Protein AF-A0A7L2R3V8-F1 (afdb_monomer)

Solvent-accessible surface area (backbone atoms only — not comparable to full-atom values): 4218 Å² total; per-residue (Å²): 104,75,69,56,54,53,37,44,74,71,55,38,32,66,43,100,82,72,42,83,30,79,54,54,59,66,61,53,50,54,51,53,50,51,53,49,53,52,49,52,52,54,54,53,49,52,51,49,52,51,53,53,50,54,50,51,52,52,51,55,52,50,53,53,51,53,53,55,54,56,62,75,77,108

pLDDT: mean 93.03, std 7.72, range [54.16, 98.75]

Radius of gyration: 28.62 Å; Cα contacts (8 Å, |Δi|>4): 24; chains: 1; bounding box: 58×13×77 Å

Secondary structure (DSSP, 8-state):
-HHHHHHHHTT-EE-TTS-EESS-HHHHHHHHHHHHHHHHHHHHHHHHHHHHHHHHHHHHHHHHHHHHHHHH--

InterPro domains:
  IPR028172 Intraflagellar transport protein 20 [PF14931] (11-72)
  IPR028172 Intraflagellar transport protein 20 [PTHR31978] (2-73)

Sequence (74 aa):
GMAQAALGSAGLHFDELNKLRVLEPEVAAQTAQLREECRAFVDKTAEFQKIVGSLIELVDQLAKAAESEKMKVL

Mean predicted aligned error: 6.57 Å

Organism: NCBI:txid98144

Foldseek 3Di:
DVVQVVCVVVCWDQDPVRDIDNHDPVVVVVVVVVVVVVVVVVVVVVVVVVVVVVVVVVVVVVVVVVVVVVVVVD

Structure (mmCIF, N/CA/C/O backbone):
data_AF-A0A7L2R3V8-F1
#
_entry.id   AF-A0A7L2R3V8-F1
#
loop_
_atom_site.group_PDB
_atom_site.id
_atom_site.type_symbol
_atom_site.label_atom_id
_atom_site.label_alt_id
_atom_site.label_comp_id
_atom_site.label_asym_id
_atom_site.label_entity_id
_atom_site.label_seq_id
_atom_site.pdbx_PDB_ins_code
_atom_site.Cartn_x
_atom_site.Cartn_y
_atom_site.Cartn_z
_atom_site.occupancy
_atom_site.B_iso_or_equiv
_atom_site.auth_seq_id
_atom_site.auth_comp_id
_atom_site.auth_asym_id
_atom_site.au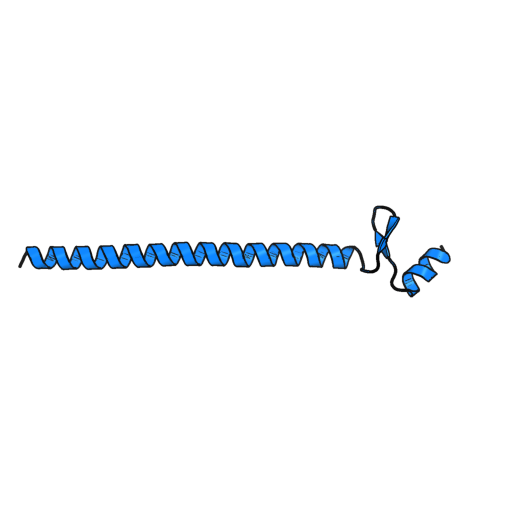th_atom_id
_atom_site.pdbx_PDB_model_num
ATOM 1 N N . GLY A 1 1 ? 24.433 5.134 -32.019 1.00 77.75 1 GLY A N 1
ATOM 2 C CA . GLY A 1 1 ? 24.940 4.579 -33.304 1.00 77.75 1 GLY A CA 1
ATOM 3 C C . GLY A 1 1 ? 23.832 3.852 -34.056 1.00 77.75 1 GLY A C 1
ATOM 4 O O . GLY A 1 1 ? 22.776 3.661 -33.468 1.00 77.75 1 GLY A O 1
ATOM 5 N N . MET A 1 2 ? 24.045 3.42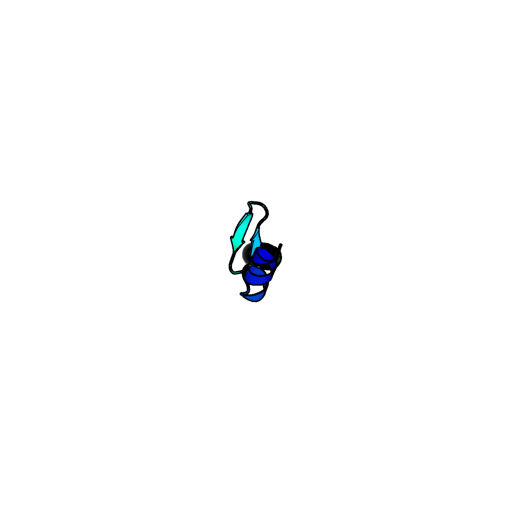1 -35.310 1.00 80.31 2 MET A N 1
ATOM 6 C CA . MET A 1 2 ? 22.996 2.758 -36.125 1.00 80.31 2 MET A CA 1
ATOM 7 C C . MET A 1 2 ? 22.332 1.561 -35.417 1.00 80.31 2 MET A C 1
ATOM 9 O O . MET A 1 2 ? 21.117 1.415 -35.475 1.00 80.31 2 MET A O 1
ATOM 13 N N . ALA A 1 3 ? 23.103 0.769 -34.663 1.00 80.81 3 ALA A N 1
ATOM 14 C CA . ALA A 1 3 ? 22.575 -0.337 -33.858 1.00 80.81 3 ALA A CA 1
ATOM 15 C C . ALA A 1 3 ? 21.594 0.121 -32.761 1.00 80.81 3 ALA A C 1
ATOM 17 O O . ALA A 1 3 ? 20.580 -0.520 -32.520 1.00 80.81 3 ALA A O 1
ATOM 18 N N . GLN A 1 4 ? 21.861 1.259 -32.122 1.00 79.62 4 GLN A N 1
ATOM 19 C CA . GLN A 1 4 ? 21.015 1.799 -31.055 1.00 79.62 4 GLN A CA 1
ATOM 20 C C . GLN A 1 4 ? 19.708 2.380 -31.606 1.00 79.62 4 GLN A C 1
ATOM 22 O O . GLN A 1 4 ? 18.663 2.231 -30.985 1.00 79.62 4 GLN A O 1
ATOM 27 N N . ALA A 1 5 ? 19.753 2.969 -32.806 1.00 83.12 5 ALA A N 1
ATOM 28 C CA . ALA A 1 5 ? 18.555 3.405 -33.520 1.00 83.12 5 ALA A CA 1
ATOM 29 C C . ALA A 1 5 ? 17.686 2.212 -33.958 1.00 83.12 5 ALA A C 1
ATOM 31 O O . AL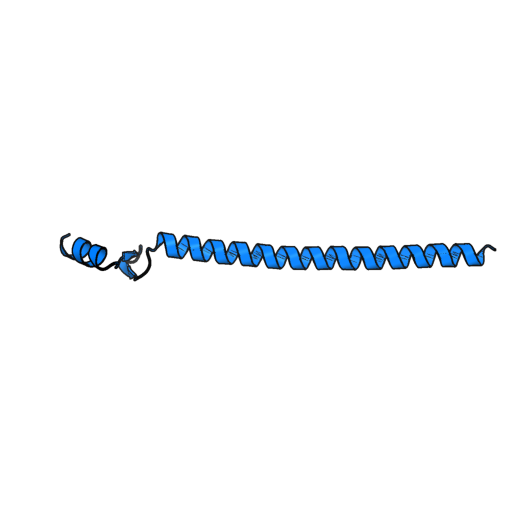A A 1 5 ? 16.469 2.260 -33.808 1.00 83.12 5 ALA A O 1
ATOM 32 N N . ALA A 1 6 ? 18.302 1.120 -34.429 1.00 90.75 6 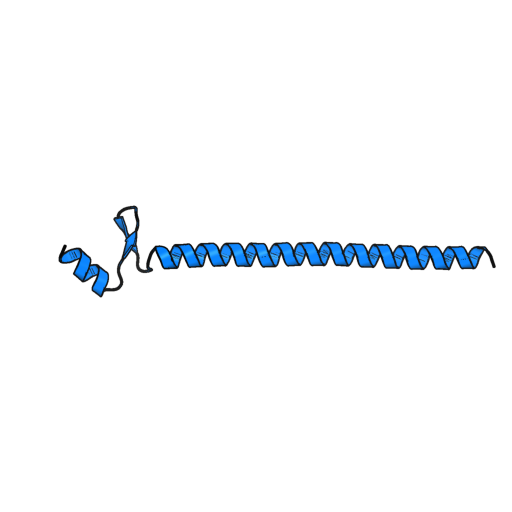ALA A N 1
ATOM 33 C CA . ALA A 1 6 ? 17.584 -0.105 -34.781 1.00 90.75 6 ALA A CA 1
ATOM 34 C C . ALA A 1 6 ? 16.887 -0.737 -33.560 1.00 90.75 6 ALA A C 1
ATOM 36 O O . ALA A 1 6 ? 15.712 -1.088 -33.637 1.00 90.75 6 ALA A O 1
ATOM 37 N N . LEU A 1 7 ? 17.573 -0.814 -32.415 1.00 90.00 7 LEU A N 1
ATOM 38 C CA . LEU A 1 7 ? 16.989 -1.311 -31.164 1.00 90.00 7 LEU A CA 1
ATOM 39 C C . LEU A 1 7 ? 15.852 -0.406 -30.667 1.00 90.00 7 LEU A C 1
ATOM 41 O O . LEU A 1 7 ? 14.773 -0.909 -30.362 1.00 90.00 7 LEU A O 1
ATOM 45 N N . GLY A 1 8 ? 16.039 0.917 -30.694 1.00 87.31 8 GLY A N 1
ATOM 46 C CA . GLY A 1 8 ? 14.981 1.872 -30.355 1.00 87.31 8 GLY A CA 1
ATOM 47 C C . GLY A 1 8 ? 13.747 1.734 -31.253 1.00 87.31 8 GLY A C 1
ATOM 48 O O . GLY A 1 8 ? 12.624 1.736 -30.759 1.00 87.31 8 GLY A O 1
ATOM 49 N N . SER A 1 9 ? 13.935 1.515 -32.561 1.00 89.69 9 SER A N 1
ATOM 50 C CA . SER A 1 9 ? 12.823 1.280 -33.498 1.00 89.69 9 SER A CA 1
ATOM 51 C C . SER A 1 9 ? 12.063 -0.028 -33.245 1.00 89.69 9 SER A C 1
ATOM 53 O O . SER A 1 9 ? 10.898 -0.142 -33.616 1.00 89.69 9 SER A O 1
ATOM 55 N N . ALA A 1 10 ? 12.698 -0.995 -32.577 1.00 92.31 10 ALA A N 1
ATOM 56 C CA . ALA A 1 10 ? 12.083 -2.245 -32.141 1.00 92.31 10 ALA A CA 1
ATOM 57 C C . ALA A 1 10 ? 11.436 -2.147 -30.742 1.00 92.31 10 ALA A C 1
ATOM 59 O O . ALA A 1 10 ? 11.017 -3.168 -30.199 1.00 92.31 10 ALA A O 1
ATOM 60 N N . GLY A 1 11 ? 11.373 -0.948 -30.143 1.00 90.94 11 GLY A N 1
ATOM 61 C CA . GLY A 1 11 ? 10.849 -0.742 -28.788 1.00 90.94 11 GLY A CA 1
ATOM 62 C C . GLY A 1 11 ? 11.779 -1.260 -27.688 1.00 90.94 11 GLY A C 1
ATOM 63 O O . GLY A 1 11 ? 11.326 -1.605 -26.599 1.00 90.94 11 GLY A O 1
ATOM 64 N N . LEU A 1 12 ? 13.077 -1.378 -27.980 1.00 94.25 12 LEU A N 1
ATOM 65 C CA . LEU A 1 12 ? 14.083 -1.810 -27.020 1.00 94.25 12 LEU A CA 1
ATOM 66 C C . LEU A 1 12 ? 14.850 -0.603 -26.492 1.00 94.25 12 LEU A C 1
ATOM 68 O O . LEU A 1 12 ? 15.364 0.226 -27.244 1.00 94.25 12 LEU A O 1
ATOM 72 N N . HIS A 1 13 ? 14.965 -0.551 -25.175 1.00 92.50 13 HIS A N 1
ATOM 73 C CA . HIS A 1 13 ? 15.591 0.529 -24.435 1.00 92.50 13 HIS A CA 1
ATOM 74 C C . HIS A 1 13 ? 16.845 0.014 -23.735 1.00 92.50 13 HIS A C 1
ATOM 76 O O . HIS A 1 13 ? 16.978 -1.180 -23.470 1.00 92.50 13 HIS A O 1
ATOM 82 N N . PHE A 1 14 ? 17.761 0.916 -23.407 1.00 92.06 14 PHE A N 1
ATOM 83 C CA . PHE A 1 14 ? 18.865 0.615 -22.506 1.00 92.06 14 PHE A CA 1
ATOM 84 C C . PHE A 1 14 ? 18.618 1.319 -21.180 1.00 92.06 14 PHE A C 1
ATOM 86 O O . PHE A 1 14 ? 18.218 2.480 -21.174 1.00 92.06 14 PHE A O 1
ATOM 93 N N . ASP A 1 15 ? 18.837 0.617 -20.073 1.00 90.69 15 ASP A N 1
ATOM 94 C CA . ASP A 1 15 ? 18.893 1.257 -18.761 1.00 90.69 15 ASP A CA 1
ATOM 95 C C . ASP A 1 15 ? 20.288 1.831 -18.463 1.00 90.69 15 ASP A C 1
ATOM 97 O O . ASP A 1 15 ? 21.227 1.695 -19.250 1.00 90.69 15 ASP A O 1
ATOM 101 N N . GLU A 1 16 ? 20.430 2.451 -17.292 1.00 89.69 16 GLU A N 1
ATOM 102 C CA . GLU A 1 16 ? 21.675 3.069 -16.811 1.00 89.69 16 GLU A CA 1
ATOM 103 C C . GLU A 1 16 ? 22.851 2.083 -16.688 1.00 89.69 16 GLU A C 1
ATOM 105 O O . GLU A 1 16 ? 24.011 2.487 -16.645 1.00 89.69 16 GLU A O 1
ATOM 110 N N . LEU A 1 17 ? 22.570 0.777 -16.664 1.00 93.00 17 LEU A N 1
ATOM 111 C CA . LEU A 1 17 ? 23.560 -0.296 -16.600 1.00 93.00 17 LEU A CA 1
ATOM 112 C C . LEU A 1 17 ? 23.833 -0.916 -17.980 1.00 93.00 17 LEU A C 1
ATOM 114 O O . LEU A 1 17 ? 24.420 -1.997 -18.059 1.00 93.00 17 LEU A O 1
ATOM 118 N N . ASN A 1 18 ? 23.403 -0.258 -19.063 1.00 89.44 18 ASN A N 1
ATOM 119 C CA . ASN A 1 18 ? 23.461 -0.748 -20.442 1.00 89.44 18 ASN A CA 1
ATOM 120 C C . ASN A 1 18 ? 22.756 -2.100 -20.644 1.00 89.44 18 ASN A C 1
ATOM 122 O O . ASN A 1 18 ? 23.106 -2.863 -21.550 1.00 89.44 18 ASN A O 1
ATOM 126 N N . LYS A 1 19 ? 21.749 -2.421 -19.825 1.00 92.31 19 LYS A N 1
ATOM 127 C CA . LYS A 1 19 ? 20.933 -3.621 -20.021 1.00 92.31 19 LYS A CA 1
ATOM 128 C C . LYS A 1 19 ? 19.784 -3.308 -20.959 1.00 92.31 19 LYS A C 1
ATOM 130 O O . LYS A 1 19 ? 19.147 -2.265 -20.850 1.00 92.31 19 LYS A O 1
ATOM 135 N N . LEU A 1 20 ? 19.496 -4.255 -21.843 1.00 94.00 20 LEU A N 1
ATOM 136 C CA . LEU A 1 20 ? 18.360 -4.181 -22.747 1.00 94.00 20 LEU A CA 1
ATOM 137 C C . LEU A 1 20 ? 17.044 -4.320 -21.960 1.00 94.00 20 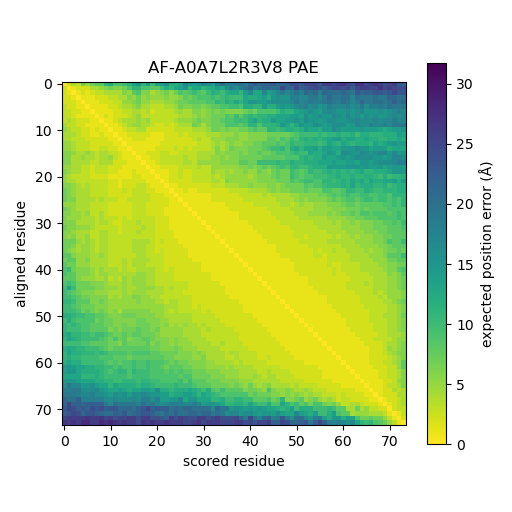LEU A C 1
ATOM 139 O O . LEU A 1 20 ? 16.903 -5.215 -21.122 1.00 94.00 20 LEU A O 1
ATOM 143 N N . ARG A 1 21 ? 16.075 -3.453 -22.240 1.00 94.12 21 ARG A N 1
ATOM 144 C CA . ARG A 1 21 ? 14.752 -3.400 -21.614 1.00 94.12 21 ARG A CA 1
ATOM 145 C C . ARG A 1 21 ? 13.676 -3.329 -22.690 1.00 94.12 21 ARG A C 1
ATOM 147 O O . ARG A 1 21 ? 13.859 -2.683 -23.712 1.00 94.12 21 ARG A O 1
ATOM 154 N N . VAL A 1 22 ? 12.551 -3.987 -22.434 1.00 94.00 22 VAL A N 1
ATOM 155 C CA . VAL A 1 22 ? 11.348 -3.948 -23.292 1.00 94.00 22 VAL A CA 1
ATOM 156 C C . VAL A 1 22 ? 10.356 -2.865 -22.869 1.00 94.00 22 VAL A C 1
ATOM 158 O O . VAL A 1 22 ? 9.378 -2.613 -23.558 1.00 94.00 22 VAL A O 1
ATOM 161 N N . LEU A 1 23 ? 10.591 -2.264 -21.704 1.00 92.88 23 LEU A N 1
ATOM 162 C CA . LEU A 1 23 ? 9.843 -1.132 -21.186 1.00 92.88 23 LEU A CA 1
ATOM 163 C C . LEU A 1 23 ? 10.821 0.021 -21.018 1.00 92.88 23 LEU A C 1
ATOM 165 O O . LEU A 1 23 ? 11.951 -0.187 -20.564 1.00 92.88 23 LEU A O 1
ATOM 169 N N . GLU A 1 24 ? 10.378 1.218 -21.371 1.00 93.38 24 GLU A N 1
ATOM 170 C CA . GLU A 1 24 ? 11.141 2.433 -21.145 1.00 93.38 24 GLU A CA 1
ATOM 171 C C . GLU A 1 24 ? 11.492 2.568 -19.649 1.00 93.38 24 GLU A C 1
ATOM 173 O O . GLU A 1 24 ? 10.592 2.488 -18.805 1.00 93.38 24 GLU A O 1
ATOM 178 N N . PRO A 1 25 ? 12.781 2.728 -19.286 1.00 92.12 25 PRO A N 1
ATOM 179 C CA . PRO A 1 25 ? 13.213 2.725 -17.889 1.00 92.12 25 PRO A CA 1
ATOM 180 C C . PRO A 1 25 ? 12.499 3.760 -17.017 1.00 92.12 25 PRO A C 1
ATOM 182 O O . PRO A 1 25 ? 12.143 3.453 -15.881 1.00 92.12 25 PRO A O 1
ATOM 185 N N . GLU A 1 26 ? 12.241 4.952 -17.557 1.00 92.94 26 GLU A N 1
ATOM 186 C CA . GLU A 1 26 ? 11.520 6.011 -16.848 1.00 92.94 26 GLU A CA 1
ATOM 187 C C . GLU A 1 26 ? 10.071 5.603 -16.553 1.00 92.94 26 GLU A C 1
ATOM 189 O O . GLU A 1 26 ? 9.626 5.693 -15.410 1.00 92.94 26 GLU A O 1
ATOM 194 N N . VAL A 1 27 ? 9.361 5.053 -17.543 1.00 94.56 27 VAL A N 1
ATOM 195 C CA . VAL A 1 27 ? 7.989 4.548 -17.372 1.00 94.56 27 VAL A CA 1
ATOM 196 C C . VAL A 1 27 ? 7.949 3.418 -16.342 1.00 94.56 27 VAL A C 1
ATOM 198 O O . VAL A 1 27 ? 7.047 3.371 -15.501 1.00 94.56 27 VAL A O 1
ATOM 201 N N . ALA A 1 28 ? 8.934 2.515 -16.368 1.00 94.31 28 ALA A N 1
ATOM 202 C CA . ALA A 1 28 ? 9.054 1.439 -15.389 1.00 94.31 28 ALA A CA 1
ATOM 203 C C . ALA A 1 28 ? 9.248 1.983 -13.963 1.00 94.31 28 ALA A C 1
ATOM 205 O O . ALA A 1 28 ? 8.578 1.522 -13.036 1.00 94.31 28 ALA A O 1
ATOM 206 N N . ALA A 1 29 ? 10.129 2.974 -13.798 1.00 94.69 29 ALA A N 1
ATOM 207 C CA . ALA A 1 29 ? 10.408 3.609 -12.515 1.00 94.69 29 ALA A CA 1
ATOM 208 C C . ALA A 1 29 ? 9.183 4.364 -11.976 1.00 94.69 29 ALA A C 1
ATOM 210 O O . ALA A 1 29 ? 8.763 4.117 -10.847 1.00 94.69 29 ALA A O 1
ATOM 211 N N . GLN A 1 30 ? 8.554 5.204 -12.803 1.00 97.38 30 GLN A N 1
ATOM 212 C CA . GLN A 1 30 ? 7.350 5.956 -12.441 1.00 97.38 30 GLN A CA 1
ATOM 213 C C . GLN A 1 30 ? 6.191 5.026 -12.063 1.00 97.38 30 GLN A C 1
ATOM 215 O O . GLN A 1 30 ? 5.502 5.256 -11.073 1.00 97.38 30 GLN A O 1
ATOM 220 N N . THR A 1 31 ? 5.999 3.931 -12.804 1.00 97.06 31 THR A N 1
ATOM 221 C CA . THR A 1 31 ? 4.946 2.948 -12.501 1.00 97.06 31 THR A CA 1
ATOM 222 C C . THR A 1 31 ? 5.224 2.203 -11.193 1.00 97.06 31 THR A C 1
ATOM 224 O O . THR A 1 31 ? 4.299 1.930 -10.425 1.00 97.06 31 THR A O 1
ATOM 227 N N . ALA A 1 32 ? 6.488 1.867 -10.916 1.00 97.12 32 ALA A N 1
ATOM 228 C CA . ALA A 1 32 ? 6.878 1.232 -9.661 1.00 97.12 32 ALA A CA 1
ATOM 229 C C . ALA A 1 32 ? 6.649 2.168 -8.465 1.00 97.12 32 ALA A C 1
ATOM 231 O O . ALA A 1 32 ? 6.050 1.743 -7.477 1.00 97.12 32 ALA A O 1
ATOM 232 N N . GLN A 1 33 ? 7.044 3.437 -8.595 1.00 98.31 33 GLN A N 1
ATOM 233 C CA . GLN A 1 33 ? 6.802 4.464 -7.587 1.00 98.31 33 GLN A CA 1
ATOM 234 C C . GLN A 1 33 ? 5.301 4.667 -7.349 1.00 98.31 33 GLN A C 1
ATOM 236 O O . GLN A 1 33 ? 4.846 4.589 -6.211 1.00 98.31 33 GLN A O 1
ATOM 241 N N . LEU A 1 34 ? 4.507 4.829 -8.412 1.00 98.44 34 LEU A N 1
ATOM 242 C CA . LEU A 1 34 ? 3.054 4.978 -8.304 1.00 98.44 34 LEU A CA 1
ATOM 243 C C . LEU A 1 34 ? 2.417 3.793 -7.563 1.00 98.44 34 LEU A C 1
ATOM 245 O O . LEU A 1 34 ? 1.546 3.974 -6.716 1.00 98.44 34 LEU A O 1
ATOM 249 N N . ARG A 1 35 ? 2.863 2.563 -7.845 1.00 98.44 35 ARG A N 1
ATOM 250 C CA . ARG A 1 35 ? 2.383 1.363 -7.146 1.00 98.44 35 ARG A CA 1
ATOM 251 C C . ARG A 1 35 ? 2.690 1.411 -5.647 1.00 98.44 35 ARG A C 1
ATOM 253 O O . ARG A 1 35 ? 1.848 0.984 -4.853 1.00 98.44 35 ARG A O 1
ATOM 260 N N . GLU A 1 36 ? 3.879 1.866 -5.269 1.00 98.69 36 GLU A N 1
ATOM 261 C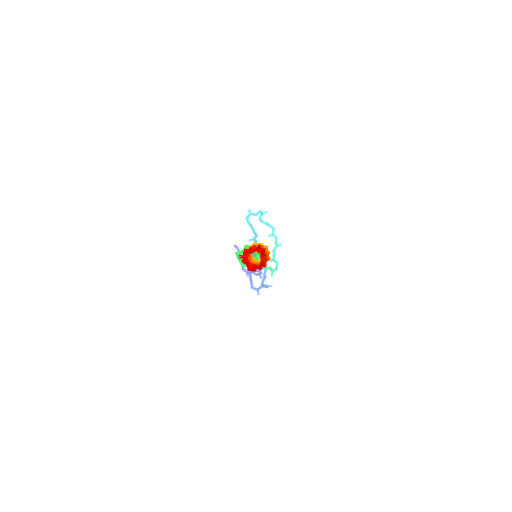 CA . GLU A 1 36 ? 4.274 2.014 -3.867 1.00 98.69 36 GLU A CA 1
ATOM 262 C C . GLU A 1 36 ? 3.440 3.091 -3.165 1.00 98.69 36 GLU A C 1
ATOM 264 O O . GLU A 1 36 ? 2.878 2.834 -2.101 1.00 98.69 36 GLU A O 1
ATOM 269 N N . GLU A 1 37 ? 3.251 4.245 -3.803 1.00 98.56 37 GLU A N 1
ATOM 270 C CA . GLU A 1 37 ? 2.410 5.330 -3.289 1.00 98.56 37 GLU A CA 1
ATOM 271 C C . GLU A 1 37 ? 0.951 4.886 -3.107 1.00 98.56 37 GLU A C 1
ATOM 273 O O . GLU A 1 37 ? 0.350 5.127 -2.058 1.00 98.56 37 GLU A O 1
ATOM 278 N N . CYS A 1 38 ? 0.384 4.161 -4.078 1.00 98.69 38 CYS A N 1
ATOM 279 C CA . CYS A 1 38 ? -0.958 3.594 -3.956 1.00 98.69 38 CYS A CA 1
ATOM 280 C C . CYS A 1 38 ? -1.059 2.581 -2.808 1.00 98.69 38 CYS A C 1
ATOM 282 O O . CYS A 1 38 ? -2.064 2.567 -2.095 1.00 98.69 38 CYS A O 1
ATOM 284 N N . ARG A 1 39 ? -0.039 1.734 -2.609 1.00 98.62 39 ARG A N 1
ATOM 285 C CA . ARG A 1 39 ? -0.003 0.791 -1.481 1.00 98.62 39 ARG A CA 1
ATOM 286 C C . ARG A 1 39 ? -0.005 1.549 -0.157 1.00 98.62 39 ARG A C 1
ATOM 288 O O . ARG A 1 39 ? -0.874 1.296 0.671 1.00 98.62 39 ARG A O 1
ATOM 295 N N . ALA A 1 40 ? 0.901 2.512 -0.002 1.00 98.69 40 ALA A N 1
ATOM 296 C CA . ALA A 1 40 ? 1.007 3.325 1.203 1.00 98.69 40 ALA A CA 1
ATOM 297 C C . ALA A 1 40 ? -0.293 4.089 1.503 1.00 98.69 40 ALA A C 1
ATOM 299 O O . ALA A 1 40 ? -0.718 4.167 2.656 1.00 98.69 40 ALA A O 1
ATOM 300 N N . PHE A 1 41 ? -0.961 4.614 0.472 1.00 98.69 41 PHE A N 1
ATOM 301 C CA . PHE A 1 41 ? -2.252 5.282 0.617 1.00 98.69 41 PHE A CA 1
ATOM 302 C C . PHE A 1 41 ? -3.336 4.341 1.162 1.00 98.69 41 PHE A C 1
ATOM 304 O O . PHE A 1 41 ? -4.050 4.699 2.103 1.00 98.69 41 PHE A O 1
ATOM 311 N N . VAL A 1 42 ? -3.455 3.136 0.596 1.00 98.62 42 VAL A N 1
ATOM 312 C CA . VAL A 1 42 ? -4.433 2.132 1.046 1.00 98.62 42 VAL A CA 1
ATOM 313 C C . VAL A 1 42 ? -4.148 1.705 2.483 1.00 98.62 42 VAL A C 1
ATOM 315 O O . VAL A 1 42 ? -5.067 1.684 3.301 1.00 98.62 42 VAL A O 1
ATOM 318 N N . ASP A 1 43 ? -2.886 1.435 2.809 1.00 98.75 43 ASP A N 1
ATOM 319 C CA . ASP A 1 43 ? -2.483 0.982 4.141 1.00 98.75 43 ASP A CA 1
ATOM 320 C C . ASP A 1 43 ? -2.769 2.060 5.200 1.00 98.75 43 ASP A C 1
ATOM 322 O O . ASP A 1 43 ? -3.391 1.785 6.228 1.00 98.75 43 ASP A O 1
ATOM 326 N N . LYS A 1 44 ? -2.422 3.321 4.910 1.00 98.69 44 LYS A N 1
ATOM 327 C CA . LYS A 1 44 ? -2.703 4.457 5.799 1.00 98.69 44 LYS A CA 1
ATOM 328 C C . LYS A 1 44 ? -4.201 4.721 5.959 1.00 98.69 44 LYS A C 1
ATOM 330 O O . LYS A 1 44 ? -4.655 5.090 7.040 1.00 98.69 44 LYS A O 1
ATOM 335 N N . THR A 1 45 ? -4.982 4.510 4.901 1.00 98.62 45 THR A N 1
ATOM 336 C CA . THR A 1 45 ? -6.447 4.615 4.966 1.00 98.62 45 THR A CA 1
ATOM 337 C C . THR A 1 45 ? -7.036 3.524 5.859 1.00 98.62 45 THR A C 1
ATOM 339 O O . THR A 1 45 ? -7.910 3.813 6.675 1.00 98.62 45 THR A O 1
ATOM 342 N N . ALA A 1 46 ? -6.541 2.289 5.758 1.00 98.62 46 ALA A N 1
ATOM 343 C CA . ALA A 1 46 ? -6.977 1.188 6.611 1.00 98.62 46 ALA A CA 1
ATOM 344 C C . ALA A 1 46 ? -6.619 1.430 8.090 1.00 98.62 46 ALA A C 1
ATOM 346 O O . ALA A 1 46 ? -7.441 1.197 8.978 1.00 98.62 46 ALA A O 1
ATOM 347 N N . GLU A 1 47 ? -5.421 1.954 8.366 1.00 98.75 47 GLU A N 1
ATOM 348 C CA . GLU A 1 47 ? -5.017 2.354 9.718 1.00 98.75 47 GLU A CA 1
ATOM 349 C C . GLU A 1 47 ? -5.931 3.454 10.275 1.00 98.75 47 GLU A C 1
ATOM 351 O O . GLU A 1 47 ? -6.440 3.336 11.391 1.00 98.75 47 GLU A O 1
ATOM 356 N N . PHE A 1 48 ? -6.208 4.489 9.479 1.00 98.62 48 PHE A N 1
ATOM 357 C CA . PHE A 1 48 ? -7.122 5.560 9.865 1.00 98.62 48 PHE A CA 1
ATOM 358 C C . PHE A 1 48 ? -8.523 5.028 10.194 1.00 98.62 48 PHE A C 1
ATOM 360 O O . PHE A 1 48 ? -9.087 5.373 11.234 1.00 98.62 48 PHE A O 1
ATOM 367 N N . GLN A 1 49 ? -9.069 4.145 9.353 1.00 98.69 49 GLN A N 1
ATOM 368 C CA . GLN A 1 49 ? -10.367 3.508 9.594 1.00 98.69 49 GLN A CA 1
ATOM 369 C C . GLN A 1 49 ? -10.384 2.726 10.910 1.00 98.69 49 GLN A C 1
ATOM 371 O O . GLN A 1 49 ? -11.356 2.818 11.660 1.00 98.69 49 GLN A O 1
ATOM 376 N N . LYS A 1 50 ? -9.301 2.009 11.229 1.00 98.69 50 LYS A N 1
ATOM 377 C CA . LYS A 1 50 ? -9.167 1.295 12.503 1.00 98.69 50 LYS A CA 1
ATOM 378 C C . LYS A 1 50 ? -9.190 2.255 13.696 1.00 98.69 50 LYS A C 1
ATOM 380 O O . LYS A 1 50 ? -9.911 2.000 14.655 1.00 98.69 50 LYS A O 1
ATOM 385 N N . ILE A 1 51 ? -8.446 3.361 13.626 1.00 98.62 51 ILE A N 1
ATOM 386 C CA . ILE A 1 51 ? -8.398 4.373 14.695 1.00 98.62 51 ILE A CA 1
ATOM 387 C C . ILE A 1 51 ? -9.784 4.980 14.930 1.00 98.62 51 ILE A C 1
ATOM 389 O O . ILE A 1 51 ? -10.238 5.062 16.071 1.00 98.62 51 ILE A O 1
ATOM 393 N N . VAL A 1 52 ? -10.473 5.377 13.857 1.00 98.62 52 VAL A N 1
ATOM 394 C CA . VAL A 1 52 ? -11.828 5.939 13.948 1.00 98.62 52 VAL A CA 1
ATOM 395 C C . VAL A 1 52 ? -12.810 4.912 14.511 1.00 98.62 52 VAL A C 1
ATOM 397 O O . VAL A 1 52 ? -13.610 5.262 15.375 1.00 98.62 52 VAL A O 1
ATOM 400 N N . GLY A 1 53 ? -12.721 3.647 14.089 1.00 98.56 53 GLY A N 1
ATOM 401 C CA . GLY A 1 53 ? -13.532 2.560 14.642 1.00 98.56 53 GLY A CA 1
ATOM 402 C C . GLY A 1 53 ? -13.357 2.414 16.155 1.00 98.56 53 GLY A C 1
ATOM 403 O O . GLY A 1 53 ? -14.339 2.454 16.893 1.00 98.56 53 GLY A O 1
ATOM 404 N N . SER A 1 54 ? -12.111 2.358 16.634 1.00 98.44 54 SER A N 1
ATOM 405 C CA . SER A 1 54 ? -11.821 2.284 18.073 1.00 98.44 54 SER A CA 1
ATOM 406 C C . SER A 1 54 ? -12.294 3.520 18.847 1.00 98.44 54 SER A C 1
ATOM 408 O O . SER A 1 54 ? -12.745 3.400 19.984 1.00 98.44 54 SER A O 1
ATOM 410 N N . LEU A 1 55 ? -12.228 4.713 18.248 1.00 98.56 55 LEU A N 1
ATOM 411 C CA . LEU A 1 55 ? -12.756 5.929 18.870 1.00 98.56 55 LEU A CA 1
ATOM 412 C C . LEU A 1 55 ? -14.284 5.875 19.016 1.00 98.56 55 LEU A C 1
ATOM 414 O O . LEU A 1 55 ? -14.804 6.250 20.064 1.00 98.56 55 LEU A O 1
ATOM 418 N N . ILE A 1 56 ? -14.998 5.399 17.993 1.00 98.44 56 ILE A N 1
ATOM 419 C CA . ILE A 1 56 ? -16.458 5.234 18.042 1.00 98.44 56 ILE A CA 1
ATOM 420 C C . ILE A 1 56 ? -16.844 4.266 19.166 1.00 98.44 56 ILE A C 1
ATOM 422 O O . ILE A 1 56 ? -17.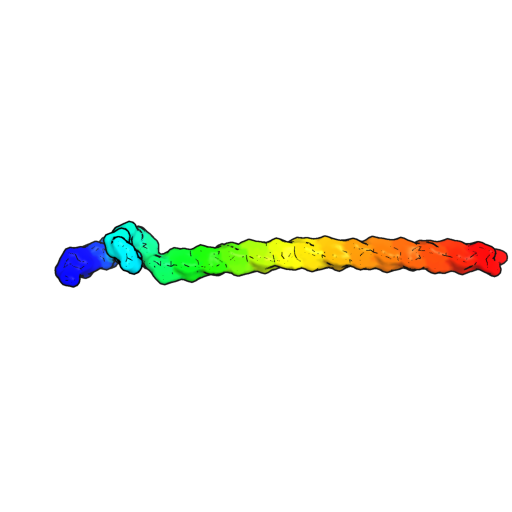739 4.574 19.951 1.00 98.44 56 ILE A O 1
ATOM 426 N N . GLU A 1 57 ? -16.143 3.136 19.281 1.00 98.44 57 GLU A N 1
ATOM 427 C CA . GLU A 1 57 ? -16.365 2.162 20.357 1.00 98.44 57 GLU A CA 1
ATOM 428 C C . GLU A 1 57 ? -16.165 2.784 21.744 1.00 98.44 57 GLU A C 1
ATOM 430 O O . GLU A 1 57 ? -16.996 2.599 22.634 1.00 98.44 57 GLU A O 1
ATOM 435 N N . LEU A 1 58 ? -15.097 3.568 21.925 1.00 98.38 58 LEU A N 1
ATOM 436 C CA . LEU A 1 58 ? -14.824 4.253 23.187 1.00 98.38 58 LEU A CA 1
ATOM 437 C C . LEU A 1 58 ? -15.927 5.263 23.541 1.00 98.38 58 LEU A C 1
ATOM 439 O O . LEU A 1 58 ? -16.358 5.338 24.693 1.00 98.38 58 LEU A O 1
ATOM 443 N N . VAL A 1 59 ? -16.401 6.031 22.557 1.00 98.19 59 VAL A N 1
ATOM 444 C CA . VAL A 1 59 ? -17.481 7.009 22.752 1.00 98.19 59 VAL A CA 1
ATOM 445 C C . VAL A 1 59 ? -18.799 6.315 23.115 1.00 98.19 59 VAL A C 1
ATOM 447 O O . VAL A 1 59 ? -19.488 6.773 24.026 1.00 98.19 59 VAL A O 1
ATOM 450 N N . ASP A 1 60 ? -19.135 5.195 22.471 1.00 98.00 60 ASP A N 1
ATOM 451 C CA . ASP A 1 60 ? -20.336 4.407 22.789 1.00 98.00 60 ASP A CA 1
ATOM 452 C C . ASP A 1 60 ? -20.280 3.830 24.215 1.00 98.00 60 ASP A C 1
ATOM 454 O O . ASP A 1 60 ? -21.252 3.899 24.973 1.00 98.00 60 ASP A O 1
ATOM 458 N N . GLN A 1 61 ? -19.115 3.324 24.631 1.00 97.69 61 GLN A N 1
ATOM 459 C CA . GLN A 1 61 ? -18.900 2.860 26.004 1.00 97.69 61 GLN A CA 1
ATOM 460 C C . GLN A 1 61 ? -19.076 3.988 27.025 1.00 97.69 61 GLN A C 1
ATOM 462 O O . GLN A 1 61 ? -19.743 3.792 28.045 1.00 97.69 61 GLN A O 1
ATOM 467 N N . LEU A 1 62 ? -18.526 5.173 26.747 1.00 97.12 62 LEU A N 1
ATOM 468 C CA . LEU A 1 62 ? -18.668 6.336 27.621 1.00 97.12 62 LEU A CA 1
ATOM 469 C C . LEU A 1 62 ? -20.132 6.780 27.741 1.00 97.12 62 LEU A C 1
ATOM 471 O O . LEU A 1 62 ? -20.597 7.056 28.846 1.00 97.12 62 LEU A O 1
ATOM 475 N N . ALA A 1 63 ? -20.873 6.805 26.630 1.00 96.31 63 ALA A N 1
ATOM 476 C CA . ALA A 1 63 ? -22.290 7.155 26.629 1.00 96.31 63 ALA A CA 1
ATOM 477 C C . ALA A 1 63 ? -23.118 6.184 27.489 1.00 96.31 63 ALA A C 1
ATOM 479 O O . ALA A 1 63 ? -23.913 6.618 28.32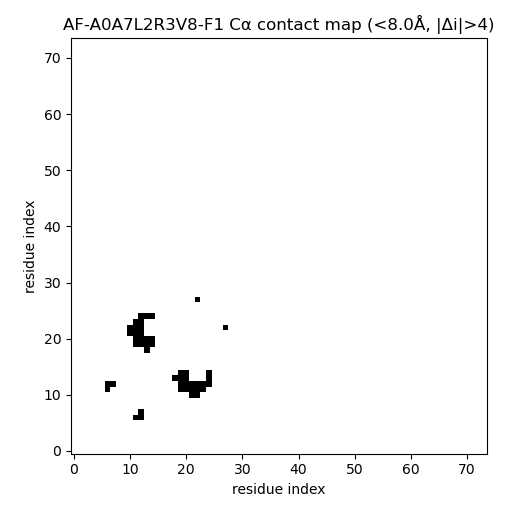5 1.00 96.31 63 ALA A O 1
ATOM 480 N N . LYS A 1 64 ? -22.882 4.871 27.353 1.00 96.06 64 LYS A N 1
ATOM 481 C CA . LYS A 1 64 ? -23.547 3.844 28.175 1.00 96.06 64 LYS A CA 1
ATOM 482 C C . LYS A 1 64 ? -23.209 3.976 29.658 1.00 96.06 64 LYS A C 1
ATOM 484 O O . LYS A 1 64 ? -24.094 3.835 30.500 1.00 96.06 64 LYS A O 1
ATOM 489 N N . ALA A 1 65 ? -21.946 4.251 29.986 1.00 95.06 65 ALA A N 1
ATOM 490 C CA . ALA A 1 65 ? -21.521 4.457 31.367 1.00 95.06 65 ALA A CA 1
ATOM 491 C C . ALA A 1 65 ? -22.197 5.689 31.991 1.00 95.06 65 ALA A C 1
ATOM 493 O O . ALA A 1 65 ? -22.688 5.610 33.115 1.00 95.06 65 ALA A O 1
ATOM 494 N N . ALA A 1 66 ? -22.281 6.798 31.249 1.00 94.44 66 ALA A N 1
ATOM 495 C CA . ALA A 1 66 ? -22.938 8.020 31.706 1.00 94.44 66 ALA A CA 1
ATOM 496 C C . ALA A 1 66 ? -24.441 7.820 31.968 1.00 94.44 66 ALA A C 1
ATOM 498 O O . ALA A 1 66 ? -24.964 8.312 32.969 1.00 94.44 66 ALA A O 1
ATOM 499 N N . GLU A 1 67 ? -25.131 7.072 31.103 1.00 92.75 67 GLU A N 1
ATOM 500 C CA . GLU A 1 67 ? -26.553 6.767 31.288 1.00 92.75 67 GLU A CA 1
ATOM 501 C C . GLU A 1 67 ? -26.788 5.821 32.476 1.00 92.75 67 GLU A C 1
ATOM 503 O O . GLU A 1 67 ? -27.690 6.041 33.283 1.00 92.75 67 GLU A O 1
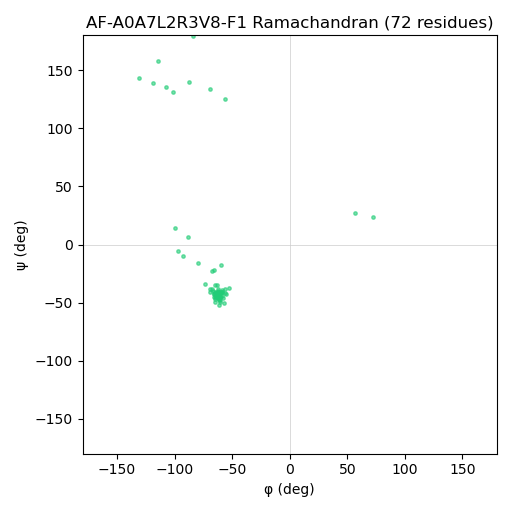ATOM 508 N N . SER A 1 68 ? -25.928 4.811 32.645 1.00 92.44 68 SER A N 1
ATOM 509 C CA . SER A 1 68 ? -25.966 3.914 33.807 1.00 92.44 68 SER A CA 1
ATOM 510 C C . SER A 1 68 ? -25.788 4.673 35.124 1.00 92.44 68 SER A C 1
ATOM 512 O O . SER A 1 68 ? -26.492 4.403 36.095 1.00 92.44 68 SER A O 1
ATOM 514 N N . GLU A 1 69 ? -24.885 5.655 35.163 1.00 89.81 69 GLU A N 1
ATOM 515 C CA . GLU A 1 69 ? -24.660 6.445 36.371 1.00 89.81 69 GLU A CA 1
ATOM 516 C C . GLU A 1 69 ? -25.845 7.365 36.690 1.00 89.81 69 GLU A C 1
ATOM 518 O O . GLU A 1 69 ? -26.241 7.439 37.849 1.00 89.81 69 GLU A O 1
ATOM 523 N N . LYS A 1 70 ? -26.494 7.978 35.686 1.00 84.62 70 LYS A N 1
ATOM 524 C CA . LYS A 1 70 ? -27.754 8.720 35.896 1.00 84.62 70 LYS A CA 1
ATOM 525 C C . LYS A 1 70 ? -28.828 7.861 36.563 1.00 84.62 70 LYS A C 1
ATOM 527 O O . LYS A 1 70 ? -29.504 8.337 37.470 1.00 84.62 70 LYS A O 1
ATOM 532 N N . MET A 1 71 ? -28.967 6.607 36.134 1.00 79.00 71 MET A N 1
ATOM 533 C CA . MET A 1 71 ? -29.982 5.686 36.653 1.00 79.00 71 MET A CA 1
ATOM 534 C C . MET A 1 71 ? -29.765 5.278 38.116 1.00 79.00 71 MET A C 1
ATOM 536 O O . MET A 1 71 ? -30.726 4.890 38.765 1.00 79.00 71 MET A O 1
ATOM 540 N N . LYS A 1 72 ? -28.542 5.360 38.655 1.00 81.06 72 LYS A N 1
ATOM 541 C CA . LYS A 1 72 ? -28.265 5.045 40.073 1.00 81.06 72 LYS A CA 1
ATOM 542 C C . LYS A 1 72 ? -28.622 6.177 41.038 1.00 81.06 72 LYS A C 1
ATOM 544 O O . LYS A 1 72 ? -28.638 5.958 42.245 1.00 81.06 72 LYS A O 1
ATOM 549 N N . VAL A 1 73 ? -28.815 7.387 40.516 1.00 69.06 73 VAL A N 1
ATOM 550 C CA . VAL A 1 73 ? -29.091 8.601 41.303 1.00 69.06 73 VAL A CA 1
ATOM 551 C C . VAL A 1 73 ? -30.603 8.901 41.359 1.00 69.06 73 VAL A C 1
ATOM 553 O O . VAL A 1 73 ? -31.018 9.810 42.076 1.00 69.06 73 VAL A O 1
ATOM 556 N N . LEU A 1 74 ? -31.419 8.131 40.627 1.00 54.16 74 LEU A N 1
ATOM 557 C CA . LEU A 1 74 ? -32.889 8.131 40.647 1.00 54.16 74 LEU A CA 1
ATOM 558 C C . LEU A 1 74 ? -33.423 7.014 41.552 1.00 54.16 74 LEU A C 1
ATOM 560 O O . LEU A 1 74 ? -34.457 7.261 42.209 1.00 54.16 74 LEU A O 1
#